Protein AF-A0A351NZZ7-F1 (afdb_monomer_lite)

Structure (mmCIF, N/CA/C/O backbone):
data_AF-A0A351NZZ7-F1
#
_entry.id   AF-A0A351NZZ7-F1
#
loop_
_atom_site.group_PDB
_atom_site.id
_atom_site.type_symbol
_atom_site.label_atom_id
_atom_site.label_alt_id
_atom_site.label_comp_id
_atom_site.label_asym_id
_atom_site.label_entity_id
_atom_site.label_seq_id
_atom_site.pdbx_PDB_ins_code
_atom_site.Cartn_x
_atom_site.Cartn_y
_atom_site.Cartn_z
_atom_site.occupancy
_atom_site.B_iso_or_equiv
_atom_site.auth_seq_id
_atom_site.auth_comp_id
_atom_site.auth_asym_id
_atom_site.auth_atom_id
_atom_site.pdbx_PDB_model_num
ATOM 1 N N . MET A 1 1 ? -13.434 -10.522 28.539 1.00 56.91 1 MET A N 1
ATOM 2 C CA . MET A 1 1 ? -12.713 -9.469 27.788 1.00 56.91 1 MET A CA 1
ATOM 3 C C . MET A 1 1 ? -13.378 -9.316 26.429 1.00 56.91 1 MET A C 1
ATOM 5 O O . MET A 1 1 ? -13.832 -10.323 25.900 1.00 56.91 1 MET A O 1
ATOM 9 N N . ASN A 1 2 ? -13.486 -8.095 25.903 1.00 65.31 2 ASN A N 1
ATOM 10 C CA . ASN A 1 2 ? -13.998 -7.848 24.553 1.00 65.31 2 ASN A CA 1
ATOM 11 C C . ASN A 1 2 ? -12.801 -7.738 23.597 1.00 65.31 2 ASN A C 1
ATOM 13 O O . ASN A 1 2 ? -11.961 -6.867 23.792 1.00 65.31 2 ASN A O 1
ATOM 17 N N . PHE A 1 3 ? -12.712 -8.642 22.621 1.00 81.12 3 PHE A N 1
ATOM 18 C CA . PHE A 1 3 ? -11.610 -8.724 21.649 1.00 81.12 3 PHE A CA 1
ATOM 19 C C . PHE A 1 3 ? -11.981 -8.132 20.284 1.00 81.12 3 PHE A C 1
ATOM 21 O O . PHE A 1 3 ? -11.229 -8.263 19.322 1.00 81.12 3 PHE A O 1
ATOM 28 N N . ASN A 1 4 ? -13.157 -7.510 20.177 1.00 85.12 4 ASN A N 1
ATOM 29 C CA . ASN A 1 4 ? -13.573 -6.875 18.939 1.00 85.12 4 ASN A CA 1
ATOM 30 C C . ASN A 1 4 ? -12.790 -5.582 18.725 1.00 85.12 4 ASN A C 1
ATOM 32 O O . ASN A 1 4 ? -12.719 -4.739 19.621 1.00 85.12 4 ASN A O 1
ATOM 36 N N . LEU A 1 5 ? -12.254 -5.419 17.517 1.00 86.81 5 LEU A N 1
ATOM 37 C CA . LEU A 1 5 ? -11.683 -4.151 17.084 1.00 86.81 5 LEU A CA 1
ATOM 38 C C . LEU A 1 5 ? -12.758 -3.048 17.127 1.00 86.81 5 LEU A C 1
ATOM 40 O O . LEU A 1 5 ? -13.917 -3.329 16.787 1.00 86.81 5 LEU A O 1
ATOM 44 N N . PRO A 1 6 ? -12.392 -1.809 17.498 1.00 93.50 6 PRO A N 1
ATOM 45 C CA . PRO A 1 6 ? -13.239 -0.644 17.272 1.00 93.50 6 PRO A CA 1
ATOM 46 C C . PRO A 1 6 ? -13.641 -0.544 15.796 1.00 93.50 6 PRO A C 1
ATOM 48 O O . PRO A 1 6 ? -12.888 -0.958 14.912 1.00 93.50 6 PRO A O 1
ATOM 51 N N . ASP A 1 7 ? -14.821 0.004 15.515 1.00 90.75 7 ASP A N 1
ATOM 52 C CA . ASP A 1 7 ? -15.346 0.032 14.144 1.00 90.75 7 ASP A CA 1
ATOM 53 C C . ASP A 1 7 ? -14.471 0.863 13.196 1.00 90.75 7 ASP A C 1
ATOM 55 O O . ASP A 1 7 ? -14.241 0.454 12.061 1.00 90.75 7 ASP A O 1
ATOM 59 N N . GLU A 1 8 ? -13.874 1.949 13.686 1.00 88.19 8 GLU A N 1
ATOM 60 C CA . GLU A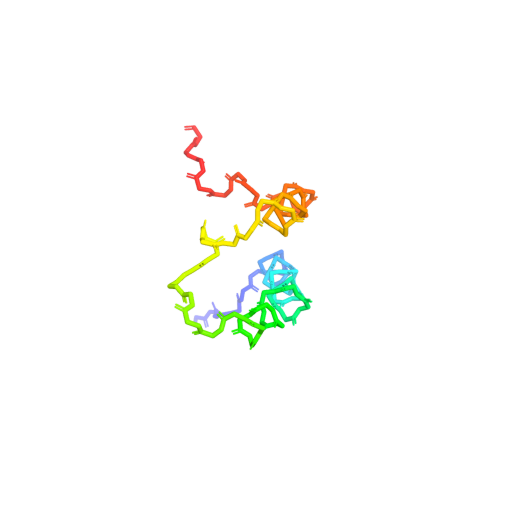 1 8 ? -12.875 2.727 12.946 1.00 88.19 8 GLU A CA 1
ATOM 61 C C . GLU A 1 8 ? -11.658 1.874 12.549 1.00 88.19 8 GLU A C 1
ATOM 63 O O . GLU A 1 8 ? -11.231 1.875 11.395 1.00 88.19 8 GLU A O 1
ATOM 68 N N . THR A 1 9 ? -11.146 1.051 13.468 1.00 88.62 9 THR A N 1
ATOM 69 C CA . THR A 1 9 ? -10.028 0.144 13.184 1.00 88.62 9 THR A CA 1
ATOM 70 C C . THR A 1 9 ? -10.405 -0.916 12.148 1.00 88.62 9 THR A C 1
ATOM 72 O O . THR A 1 9 ? -9.580 -1.267 11.304 1.00 88.62 9 THR A O 1
ATOM 75 N N . LYS A 1 10 ? -11.652 -1.407 12.156 1.00 91.81 10 LYS A N 1
ATOM 76 C CA . LYS A 1 10 ? -12.147 -2.316 11.107 1.00 91.81 10 LYS A CA 1
ATOM 77 C C . LYS A 1 10 ? -12.206 -1.623 9.746 1.00 91.81 10 LYS A C 1
ATOM 79 O O . LYS A 1 10 ? -11.789 -2.212 8.757 1.00 91.81 10 LYS A O 1
ATOM 84 N N . MET A 1 11 ? -12.655 -0.368 9.690 1.00 90.62 11 MET A N 1
ATOM 85 C CA . MET A 1 11 ? -12.693 0.404 8.442 1.00 90.62 11 MET A CA 1
ATOM 86 C C . MET A 1 11 ? -11.294 0.620 7.852 1.00 90.62 11 MET A C 1
ATOM 88 O O . MET A 1 11 ? -11.108 0.468 6.640 1.00 90.62 11 MET A O 1
ATOM 92 N N . ILE A 1 12 ? -10.301 0.921 8.696 1.00 91.19 12 ILE A N 1
ATOM 93 C CA . ILE A 1 12 ? -8.897 1.026 8.274 1.00 91.19 12 ILE A CA 1
ATOM 94 C C . ILE A 1 12 ? -8.404 -0.333 7.765 1.00 91.19 12 ILE A C 1
ATOM 96 O O . ILE A 1 12 ? -7.868 -0.415 6.661 1.00 91.19 12 ILE A O 1
ATOM 100 N N . GLN A 1 13 ? -8.656 -1.416 8.507 1.00 91.62 13 GLN A N 1
ATOM 101 C CA . GLN A 1 13 ? -8.278 -2.770 8.096 1.00 91.62 13 GLN A CA 1
ATOM 102 C C . GLN A 1 13 ? -8.881 -3.147 6.734 1.00 91.62 13 GLN A C 1
ATOM 104 O O . GLN A 1 13 ? -8.177 -3.673 5.875 1.00 91.62 13 GLN A O 1
ATOM 109 N N . ASP A 1 14 ? -10.165 -2.868 6.511 1.00 94.50 14 ASP A N 1
ATOM 110 C CA . ASP A 1 14 ? -10.853 -3.163 5.251 1.00 94.50 14 ASP A CA 1
ATOM 111 C C . ASP A 1 14 ? -10.319 -2.334 4.080 1.00 94.50 14 ASP A C 1
ATOM 113 O O . ASP A 1 14 ? -10.353 -2.784 2.931 1.00 94.50 14 ASP A O 1
ATOM 117 N N . THR A 1 15 ? -9.851 -1.119 4.357 1.00 93.25 15 THR A N 1
ATOM 118 C CA . THR A 1 15 ? -9.223 -0.238 3.367 1.00 93.25 15 THR A CA 1
ATOM 119 C C . THR A 1 15 ? -7.842 -0.763 2.985 1.00 93.25 15 THR A C 1
ATOM 121 O O . THR A 1 15 ? -7.566 -0.942 1.799 1.00 93.25 15 THR A O 1
ATOM 124 N N . VAL A 1 16 ? -7.014 -1.111 3.976 1.00 92.44 16 VAL A N 1
ATOM 125 C CA . VAL A 1 16 ? -5.690 -1.715 3.758 1.00 92.44 16 VAL A CA 1
ATOM 126 C C . VAL A 1 16 ? -5.815 -3.045 3.019 1.00 92.44 16 VAL A C 1
ATOM 128 O O . VAL A 1 16 ? -5.104 -3.263 2.043 1.00 92.44 16 VAL A O 1
ATOM 131 N N . ARG A 1 17 ? -6.761 -3.909 3.414 1.00 95.00 17 ARG A N 1
ATOM 132 C CA . ARG A 1 17 ? -6.998 -5.202 2.753 1.00 95.00 17 ARG A CA 1
ATOM 133 C C . ARG A 1 17 ? -7.275 -5.022 1.262 1.00 95.00 17 ARG A C 1
ATOM 135 O O . ARG A 1 17 ? -6.621 -5.646 0.439 1.00 95.00 17 ARG A O 1
ATOM 142 N N . ARG A 1 18 ? -8.187 -4.110 0.909 1.00 95.38 18 ARG A N 1
ATOM 143 C CA . ARG A 1 18 ? -8.513 -3.822 -0.495 1.00 95.38 18 ARG A CA 1
ATOM 144 C C . ARG A 1 18 ? -7.331 -3.257 -1.278 1.00 95.38 18 ARG A C 1
ATOM 146 O O . ARG A 1 18 ? -7.216 -3.559 -2.460 1.00 95.38 18 ARG A O 1
ATOM 153 N N . PHE A 1 19 ? -6.481 -2.443 -0.659 1.00 93.56 19 PHE A N 1
ATOM 154 C CA . PHE A 1 19 ? -5.272 -1.947 -1.313 1.00 93.56 19 PHE A CA 1
ATOM 155 C C . PHE A 1 19 ? -4.291 -3.089 -1.606 1.00 93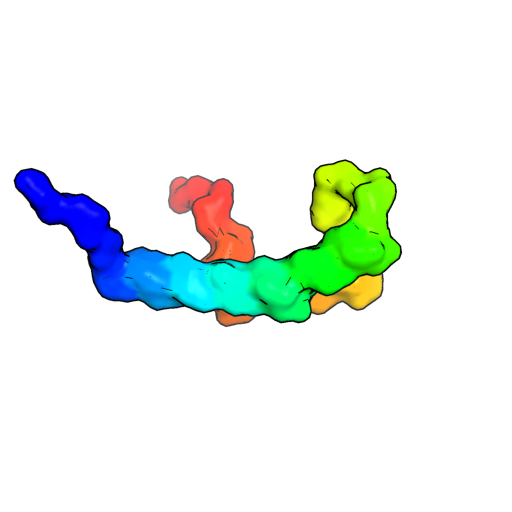.56 19 PHE A C 1
ATOM 157 O O . PHE A 1 19 ? -3.833 -3.227 -2.735 1.00 93.56 19 PHE A O 1
ATOM 164 N N . VAL A 1 20 ? -4.028 -3.956 -0.625 1.00 91.88 20 VAL A N 1
ATOM 165 C CA . VAL A 1 20 ? -3.144 -5.118 -0.800 1.00 91.88 20 VAL A CA 1
ATOM 166 C C . VAL A 1 20 ? -3.665 -6.047 -1.899 1.00 91.88 20 VAL A C 1
ATOM 168 O O . VAL A 1 20 ? -2.915 -6.375 -2.817 1.00 91.88 20 VAL A O 1
ATOM 171 N N . ASP A 1 21 ? -4.950 -6.405 -1.846 1.00 95.38 21 ASP A N 1
ATOM 172 C CA . ASP A 1 21 ? -5.564 -7.355 -2.780 1.00 95.38 21 ASP A CA 1
ATOM 173 C C . ASP A 1 21 ? -5.550 -6.853 -4.230 1.00 95.38 21 ASP A C 1
ATOM 175 O O . ASP A 1 21 ? -5.289 -7.624 -5.152 1.00 95.38 21 ASP A O 1
ATOM 179 N N . ASN A 1 22 ? -5.840 -5.565 -4.440 1.00 94.69 22 ASN A N 1
ATOM 180 C CA . ASN A 1 22 ? -6.006 -5.010 -5.785 1.00 94.69 22 ASN A CA 1
ATOM 181 C C . ASN A 1 22 ? -4.716 -4.434 -6.377 1.00 94.69 22 ASN A C 1
ATOM 183 O O . ASN A 1 22 ? -4.620 -4.324 -7.595 1.00 94.69 22 ASN A O 1
ATOM 187 N N . GLU A 1 23 ? -3.754 -4.035 -5.543 1.00 92.44 23 GLU A N 1
ATOM 188 C CA . GLU A 1 23 ? -2.559 -3.318 -5.996 1.00 92.44 23 GLU A CA 1
ATOM 189 C C . GLU A 1 23 ? -1.282 -4.129 -5.766 1.00 92.44 23 GLU A C 1
ATOM 191 O O . GLU A 1 23 ? -0.491 -4.292 -6.689 1.00 92.44 23 GLU A O 1
ATOM 196 N N . LEU A 1 24 ? -1.065 -4.668 -4.560 1.00 90.19 24 LEU A N 1
ATOM 197 C CA . LEU A 1 24 ? 0.227 -5.270 -4.208 1.00 90.19 24 LEU A CA 1
ATOM 198 C C . LEU A 1 24 ? 0.353 -6.732 -4.650 1.00 90.19 24 LEU A C 1
ATOM 200 O O . LEU A 1 24 ? 1.347 -7.076 -5.289 1.00 90.19 24 LEU A O 1
ATOM 204 N N . ILE A 1 25 ? -0.648 -7.577 -4.372 1.00 91.44 25 ILE A N 1
ATOM 205 C CA . ILE A 1 25 ? -0.617 -9.010 -4.725 1.00 91.44 25 ILE A CA 1
ATOM 206 C C . ILE A 1 25 ? -0.420 -9.239 -6.235 1.00 91.44 25 ILE A C 1
ATOM 208 O O . ILE A 1 25 ? 0.427 -10.059 -6.596 1.00 91.44 25 ILE A O 1
ATOM 212 N N . PRO A 1 26 ? -1.127 -8.537 -7.147 1.00 92.62 26 PRO A N 1
ATOM 213 C CA . PRO A 1 26 ? -0.900 -8.704 -8.584 1.00 92.62 26 PRO A CA 1
ATOM 214 C C . PRO A 1 26 ? 0.543 -8.389 -8.979 1.00 92.62 26 PRO A C 1
ATOM 216 O O . PRO A 1 26 ? 1.163 -9.128 -9.740 1.00 92.62 26 PRO A O 1
ATOM 219 N N . LEU A 1 27 ? 1.114 -7.338 -8.387 1.00 91.38 27 LEU A N 1
ATOM 220 C CA . LEU A 1 27 ? 2.502 -6.982 -8.624 1.00 91.38 27 LEU A CA 1
ATOM 221 C C . LEU A 1 27 ? 3.446 -8.063 -8.083 1.00 91.38 27 LEU A C 1
ATOM 223 O O . LEU A 1 27 ? 4.499 -8.274 -8.667 1.00 91.38 27 LEU A O 1
ATOM 227 N N . GLU A 1 28 ? 3.140 -8.723 -6.965 1.00 89.12 28 GLU A N 1
ATOM 228 C CA . GLU A 1 28 ? 4.005 -9.790 -6.424 1.00 89.12 28 GLU A CA 1
ATOM 229 C C . GLU A 1 28 ? 4.073 -10.980 -7.381 1.00 89.12 28 GLU A C 1
ATOM 231 O O . GLU A 1 28 ? 5.126 -11.590 -7.539 1.00 89.12 28 GLU A O 1
ATOM 236 N N . GLN A 1 29 ? 2.968 -11.269 -8.070 1.00 88.56 29 GLN A N 1
ATOM 237 C CA . GLN A 1 29 ? 2.916 -12.301 -9.103 1.00 88.56 29 GLN A CA 1
ATOM 238 C C . GLN A 1 29 ? 3.680 -11.898 -10.369 1.00 88.56 29 GLN A C 1
ATOM 240 O O . GLN A 1 29 ? 4.315 -12.746 -10.992 1.00 88.56 29 GLN A O 1
ATOM 245 N N . GLU A 1 30 ? 3.619 -10.621 -10.752 1.00 90.94 30 GLU A N 1
ATOM 246 C CA . GLU A 1 30 ? 4.327 -10.089 -11.922 1.00 90.94 30 GLU A CA 1
ATOM 247 C C . GLU A 1 30 ? 5.846 -10.010 -11.704 1.00 90.94 30 GLU A C 1
ATOM 249 O O . GLU A 1 30 ? 6.622 -10.261 -12.625 1.00 90.94 30 GLU A O 1
ATOM 254 N N . PHE A 1 31 ? 6.279 -9.725 -10.473 1.00 88.50 31 PHE A N 1
ATOM 255 C CA . PHE A 1 31 ? 7.688 -9.589 -10.100 1.00 88.50 31 PHE A CA 1
ATOM 256 C C . PHE A 1 31 ? 8.040 -10.535 -8.935 1.00 88.50 31 PHE A C 1
ATOM 258 O O . PHE A 1 31 ? 8.282 -10.068 -7.819 1.00 88.50 31 PHE A O 1
ATOM 265 N N . PRO A 1 32 ? 8.087 -11.860 -9.166 1.00 85.75 32 PRO A N 1
ATOM 266 C CA . PRO A 1 32 ? 8.225 -12.859 -8.101 1.00 85.75 32 PRO A CA 1
ATOM 267 C C . PRO A 1 32 ? 9.598 -12.856 -7.413 1.00 85.75 32 PRO A C 1
ATOM 269 O O . PRO A 1 32 ? 9.712 -13.304 -6.276 1.00 85.75 32 PRO A O 1
ATOM 272 N N . ASP A 1 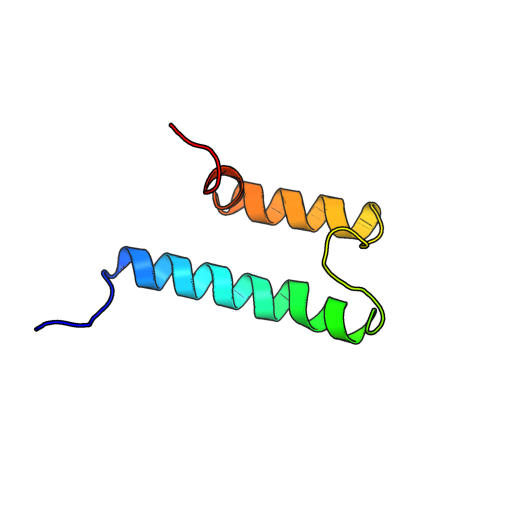33 ? 10.633 -12.343 -8.082 1.00 87.50 33 ASP A N 1
ATOM 273 C CA . ASP A 1 33 ? 12.014 -12.353 -7.582 1.00 87.50 33 ASP A CA 1
ATOM 274 C C . ASP A 1 33 ? 12.374 -11.112 -6.745 1.00 87.50 33 ASP A C 1
ATOM 276 O O . ASP A 1 33 ? 13.521 -10.960 -6.316 1.00 87.50 33 ASP A O 1
ATOM 280 N N . ARG A 1 34 ? 11.424 -10.196 -6.511 1.00 78.56 34 ARG A N 1
ATOM 281 C CA . ARG A 1 34 ? 11.690 -8.980 -5.731 1.00 78.56 34 ARG A CA 1
ATOM 282 C C . ARG A 1 34 ? 11.624 -9.251 -4.231 1.00 78.56 34 ARG A C 1
ATOM 284 O O . ARG A 1 34 ? 10.754 -9.978 -3.756 1.00 78.56 34 ARG A O 1
ATOM 291 N N . ALA A 1 35 ? 12.492 -8.594 -3.467 1.00 74.25 35 ALA A N 1
ATOM 292 C CA . ALA A 1 35 ? 12.494 -8.730 -2.014 1.00 74.25 35 ALA A CA 1
ATOM 293 C C . ALA A 1 35 ? 11.346 -7.948 -1.354 1.00 74.25 35 ALA A C 1
ATOM 295 O O . ALA A 1 35 ? 10.821 -8.382 -0.331 1.00 74.25 35 ALA A O 1
ATOM 296 N N . ASN A 1 36 ? 10.979 -6.783 -1.903 1.00 73.81 36 ASN A N 1
ATOM 297 C CA . ASN A 1 36 ? 9.875 -5.946 -1.424 1.00 73.81 36 ASN A CA 1
ATOM 298 C C . ASN A 1 36 ? 9.482 -4.871 -2.467 1.00 73.81 36 ASN A C 1
ATOM 300 O O . ASN A 1 36 ? 9.982 -4.854 -3.590 1.00 73.81 36 ASN A O 1
ATOM 304 N N . SER A 1 37 ? 8.562 -3.972 -2.102 1.00 68.75 37 SER A N 1
ATOM 305 C CA . SER A 1 37 ? 8.043 -2.896 -2.961 1.00 68.75 37 SER A CA 1
ATOM 306 C C . SER A 1 37 ? 9.006 -1.721 -3.201 1.00 68.75 37 SER A C 1
ATOM 308 O O . SER A 1 37 ? 8.701 -0.858 -4.023 1.00 68.75 37 SER A O 1
ATOM 310 N N . ALA A 1 38 ? 10.144 -1.643 -2.502 1.00 70.12 38 ALA A N 1
ATOM 311 C CA . ALA A 1 38 ? 11.174 -0.633 -2.760 1.00 70.12 38 ALA A CA 1
ATOM 312 C C . ALA A 1 38 ? 11.919 -0.887 -4.080 1.00 70.12 38 ALA A C 1
ATOM 314 O O . ALA A 1 38 ? 12.432 0.056 -4.670 1.00 70.12 38 ALA A O 1
ATOM 315 N N . ASP A 1 39 ? 11.913 -2.134 -4.558 1.00 81.38 39 ASP A N 1
ATOM 316 C CA . ASP A 1 39 ? 12.550 -2.549 -5.813 1.00 81.38 39 ASP A CA 1
ATOM 317 C C . ASP A 1 39 ? 11.605 -2.433 -7.028 1.00 81.38 39 ASP A C 1
ATOM 319 O O . ASP A 1 39 ? 11.910 -2.924 -8.116 1.00 81.38 39 ASP A O 1
ATOM 323 N N . LEU A 1 40 ? 10.422 -1.830 -6.849 1.00 88.62 40 LEU A N 1
ATOM 324 C CA . LEU A 1 40 ? 9.489 -1.579 -7.946 1.00 88.62 40 LEU A CA 1
ATOM 325 C C . LEU A 1 40 ? 10.020 -0.481 -8.880 1.00 88.62 40 LEU A C 1
ATOM 327 O O . LEU A 1 40 ? 10.548 0.517 -8.392 1.00 88.62 40 LEU A O 1
ATOM 331 N N . PRO A 1 41 ? 9.805 -0.607 -10.203 1.00 91.06 41 PRO A N 1
ATOM 332 C CA . PRO A 1 41 ? 10.022 0.487 -11.143 1.00 91.06 41 PRO A CA 1
ATOM 333 C C . PRO A 1 41 ? 9.315 1.783 -10.710 1.00 91.06 41 PRO A C 1
ATOM 335 O O . PRO A 1 41 ? 8.179 1.742 -10.227 1.00 91.06 41 PRO A O 1
ATOM 338 N N . ASP A 1 42 ? 9.965 2.934 -10.909 1.00 89.88 42 ASP A N 1
ATOM 339 C CA . ASP A 1 42 ? 9.472 4.252 -10.466 1.00 89.88 42 ASP A CA 1
ATOM 340 C C . ASP A 1 42 ? 8.068 4.587 -11.001 1.00 89.88 42 ASP A C 1
ATOM 342 O O . ASP A 1 42 ? 7.255 5.222 -10.320 1.00 89.88 42 ASP A O 1
ATOM 346 N N . ASP A 1 43 ? 7.766 4.150 -12.223 1.00 92.31 43 ASP A N 1
ATOM 347 C CA . ASP A 1 43 ? 6.480 4.347 -12.891 1.00 92.31 43 ASP A CA 1
ATOM 348 C C . ASP A 1 43 ? 5.342 3.524 -12.267 1.00 92.31 43 ASP A C 1
ATOM 350 O O . ASP A 1 43 ? 4.177 3.897 -12.408 1.00 92.31 43 ASP A O 1
ATOM 354 N N . ILE A 1 44 ? 5.671 2.472 -11.514 1.00 91.94 44 ILE A N 1
ATOM 355 C CA . ILE A 1 44 ? 4.735 1.674 -10.712 1.00 91.94 44 ILE A CA 1
ATOM 356 C C . ILE A 1 44 ? 4.709 2.170 -9.261 1.00 91.94 44 ILE A C 1
ATOM 358 O O . ILE A 1 44 ? 3.638 2.345 -8.676 1.00 91.94 44 ILE A O 1
ATOM 362 N N . GLN A 1 45 ? 5.876 2.442 -8.676 1.00 90.62 45 GLN A N 1
ATOM 363 C CA . GLN A 1 45 ? 6.005 2.842 -7.276 1.00 90.62 45 GLN A CA 1
ATOM 364 C C . GLN A 1 45 ? 5.343 4.201 -6.994 1.00 90.62 45 GLN A C 1
ATOM 366 O O . GLN A 1 45 ? 4.606 4.346 -6.015 1.00 90.62 45 GLN A O 1
ATOM 371 N N . GLY A 1 46 ? 5.548 5.193 -7.866 1.00 90.81 46 GLY A N 1
ATOM 372 C CA . GLY A 1 46 ? 5.005 6.543 -7.692 1.00 90.81 46 GLY A CA 1
ATOM 373 C C . GLY A 1 46 ? 3.473 6.585 -7.558 1.00 90.81 46 GLY A C 1
ATOM 374 O O . GLY A 1 46 ? 2.959 7.217 -6.629 1.00 90.81 46 GLY A O 1
ATOM 375 N N . PRO A 1 47 ? 2.708 5.921 -8.445 1.00 92.38 47 PRO A N 1
ATOM 376 C CA . PRO A 1 47 ? 1.260 5.785 -8.298 1.00 92.38 47 PRO A CA 1
ATOM 377 C C . PRO A 1 47 ? 0.812 5.111 -6.994 1.00 92.38 47 PRO A C 1
ATOM 379 O O . PRO A 1 47 ? -0.176 5.553 -6.406 1.00 92.38 47 PRO A O 1
ATOM 382 N N . LEU A 1 48 ? 1.521 4.077 -6.526 1.00 91.69 48 LEU A N 1
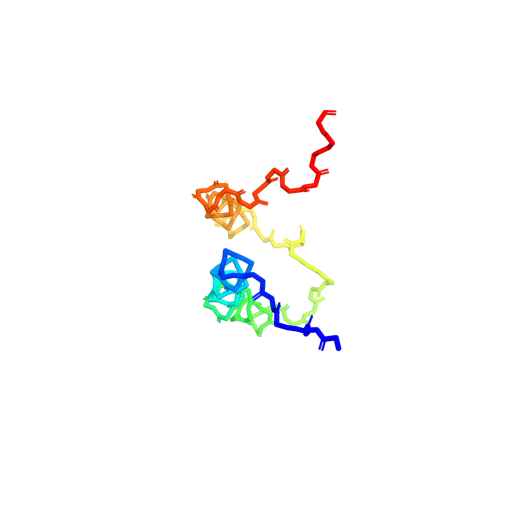ATOM 383 C CA . LEU A 1 48 ? 1.188 3.385 -5.274 1.00 91.69 48 LEU A CA 1
ATOM 384 C C . LEU A 1 48 ? 1.352 4.305 -4.063 1.00 91.69 48 LEU A C 1
ATOM 386 O O . LEU A 1 48 ? 0.444 4.387 -3.237 1.00 91.69 48 LEU A O 1
ATOM 390 N N . ILE A 1 49 ? 2.457 5.054 -3.995 1.00 89.56 49 ILE A N 1
ATOM 391 C CA . ILE A 1 49 ? 2.703 6.029 -2.922 1.00 89.56 49 ILE A CA 1
ATOM 392 C C . ILE A 1 49 ? 1.587 7.078 -2.889 1.00 89.56 49 ILE A C 1
ATOM 394 O O . ILE A 1 49 ? 0.988 7.303 -1.840 1.00 89.56 49 ILE A O 1
ATOM 398 N N . LYS A 1 50 ? 1.215 7.643 -4.045 1.00 91.62 50 LYS A N 1
ATOM 399 C CA . LYS A 1 50 ? 0.114 8.620 -4.128 1.00 91.62 50 LYS A CA 1
ATOM 400 C C . LYS A 1 50 ? -1.219 8.057 -3.633 1.00 91.62 50 LYS A C 1
ATOM 402 O O . LYS A 1 50 ? -1.980 8.777 -2.992 1.00 91.62 50 LYS A O 1
ATOM 407 N N . LYS A 1 51 ? -1.523 6.785 -3.918 1.00 91.44 51 LYS A N 1
ATOM 408 C CA . LYS A 1 51 ? -2.733 6.126 -3.398 1.00 91.44 51 LYS A CA 1
ATOM 409 C C . LYS A 1 51 ? -2.679 6.012 -1.874 1.00 91.44 51 LYS A C 1
ATOM 411 O O . LYS A 1 51 ? -3.652 6.349 -1.211 1.00 91.44 51 LYS A O 1
ATOM 416 N N . VAL A 1 52 ? -1.544 5.598 -1.312 1.00 90.06 52 VAL A N 1
ATOM 417 C CA . VAL A 1 52 ? -1.342 5.492 0.144 1.00 90.06 52 VAL A CA 1
ATOM 418 C C . VAL A 1 52 ? -1.465 6.861 0.832 1.00 90.06 52 VAL A C 1
ATOM 420 O O . VAL A 1 52 ? -2.119 6.965 1.870 1.00 90.06 52 VAL A O 1
ATOM 423 N N . GLU A 1 53 ? -0.923 7.925 0.233 1.00 89.50 53 GLU A N 1
ATOM 424 C CA . GLU A 1 53 ? -1.088 9.311 0.701 1.00 89.50 53 GLU A CA 1
ATOM 425 C C . GLU A 1 53 ? -2.557 9.753 0.690 1.00 89.50 53 GLU A C 1
ATOM 427 O O . GLU A 1 53 ? -3.050 10.287 1.681 1.00 89.50 53 GLU A O 1
ATOM 432 N N . GLN A 1 54 ? -3.287 9.484 -0.397 1.00 88.94 54 GLN A N 1
ATOM 433 C CA . GLN A 1 54 ? -4.714 9.814 -0.519 1.00 88.94 54 GLN A CA 1
ATOM 434 C C . GLN A 1 54 ? -5.594 9.047 0.473 1.00 88.94 54 GLN A C 1
ATOM 436 O O . GLN A 1 54 ? -6.622 9.563 0.908 1.00 88.94 54 GLN A O 1
ATOM 441 N N . LEU A 1 55 ? -5.194 7.828 0.836 1.00 87.31 55 LEU A N 1
ATOM 442 C CA . LEU A 1 55 ? -5.851 7.031 1.870 1.00 87.31 55 LEU A CA 1
ATOM 443 C C . LEU A 1 55 ? -5.508 7.507 3.293 1.00 87.31 55 LEU A C 1
ATOM 445 O O . LEU A 1 55 ? -6.056 6.970 4.251 1.00 87.31 55 LEU A O 1
ATOM 449 N N . GLY A 1 56 ? -4.612 8.490 3.445 1.00 85.50 56 GLY A N 1
ATOM 450 C CA . GLY A 1 56 ? -4.148 8.980 4.745 1.00 85.50 56 GLY A CA 1
ATOM 451 C C . GLY A 1 56 ? -3.228 8.000 5.477 1.00 85.50 56 GLY A C 1
ATOM 452 O O . GLY A 1 56 ? -2.979 8.161 6.666 1.00 85.50 56 GLY A O 1
ATOM 453 N N . LEU A 1 57 ? -2.719 6.982 4.779 1.00 81.88 57 LEU A N 1
ATOM 454 C CA . LEU A 1 57 ? -1.918 5.906 5.365 1.00 81.88 57 LEU A CA 1
ATOM 455 C C . LEU A 1 57 ? -0.409 6.190 5.309 1.00 81.88 57 LEU A C 1
ATOM 457 O O . LEU A 1 57 ? 0.361 5.511 5.980 1.00 81.88 57 LEU A O 1
ATOM 461 N N . ALA A 1 58 ? 0.021 7.201 4.544 1.00 74.88 58 ALA A N 1
ATOM 462 C CA . ALA A 1 58 ? 1.439 7.528 4.349 1.00 74.88 58 ALA A CA 1
ATOM 463 C C . ALA A 1 58 ? 2.132 8.095 5.601 1.00 74.88 58 ALA A C 1
ATOM 465 O O . ALA A 1 58 ? 3.350 8.010 5.715 1.00 74.88 58 ALA A O 1
ATOM 466 N N . ALA A 1 59 ? 1.371 8.671 6.535 1.00 65.62 59 ALA A N 1
ATOM 467 C CA . ALA A 1 59 ? 1.902 9.307 7.741 1.00 65.62 59 ALA A CA 1
ATOM 468 C C . ALA A 1 59 ? 1.830 8.418 8.996 1.00 65.62 59 ALA A C 1
ATOM 470 O O . ALA A 1 59 ? 2.144 8.897 10.080 1.00 65.62 59 ALA A O 1
ATOM 471 N N . MET A 1 60 ? 1.427 7.143 8.887 1.00 60.25 60 MET A N 1
ATOM 472 C CA . MET A 1 60 ? 1.259 6.283 10.072 1.00 60.25 60 MET A CA 1
ATOM 473 C C . MET A 1 60 ? 2.573 5.957 10.805 1.00 60.25 60 MET A C 1
ATOM 475 O O . MET A 1 60 ? 2.524 5.629 11.986 1.00 60.25 60 MET A O 1
ATOM 479 N N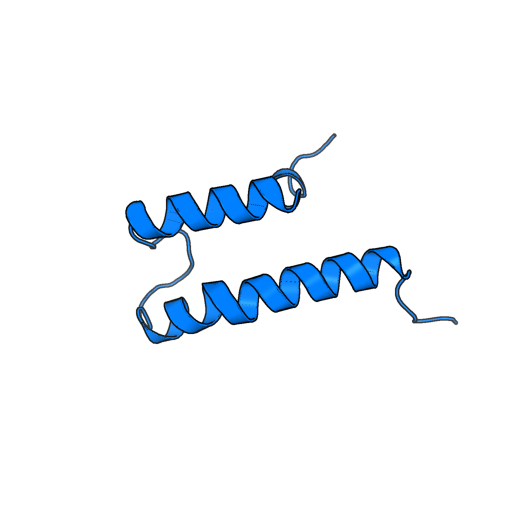 . ASP A 1 61 ? 3.726 6.085 10.139 1.00 57.72 61 ASP A N 1
ATOM 480 C CA . ASP A 1 61 ? 5.053 5.823 10.722 1.00 57.72 61 ASP A CA 1
ATOM 481 C C . ASP A 1 61 ? 5.786 7.098 11.196 1.00 57.72 61 ASP A C 1
ATOM 483 O O . ASP A 1 61 ? 6.906 7.013 11.706 1.00 57.72 61 ASP A O 1
ATOM 487 N N . ALA A 1 62 ? 5.192 8.288 11.032 1.00 45.19 62 ALA A N 1
ATOM 488 C CA . ALA A 1 62 ? 5.782 9.535 11.517 1.00 45.19 62 ALA A CA 1
ATOM 489 C C . ALA A 1 62 ? 5.438 9.733 13.009 1.00 45.19 62 ALA A C 1
ATOM 491 O O . ALA A 1 62 ? 4.254 9.768 13.347 1.00 45.19 62 ALA A O 1
ATOM 492 N N . PRO A 1 63 ? 6.428 9.871 13.914 1.00 52.47 63 PRO A N 1
ATOM 493 C CA . PRO A 1 63 ? 6.155 10.313 15.278 1.00 52.47 63 PRO A CA 1
ATOM 494 C C . PRO A 1 63 ? 5.541 11.720 15.253 1.00 52.47 63 PRO A C 1
ATOM 496 O O . PRO A 1 63 ? 5.963 12.543 14.436 1.00 52.47 63 PRO A O 1
ATOM 499 N N . GLU A 1 64 ? 4.583 11.989 16.146 1.00 50.25 64 GLU A N 1
ATOM 500 C CA . GLU A 1 64 ? 4.099 13.357 16.411 1.00 50.25 64 GLU A CA 1
ATOM 501 C C . GLU A 1 64 ? 5.205 14.281 16.943 1.00 50.25 64 GLU A C 1
ATOM 503 O O . GLU A 1 64 ? 6.030 13.820 17.772 1.00 50.25 64 GLU A O 1
#

Radius of gyration: 14.36 Å; chains: 1; bounding box: 28×26×41 Å

Foldseek 3Di:
DDPDDDPVVVVVVVVVVVLCVPQPVVVCVVVVPDPDLVPDDPVNNVVSLVVCVVVVNNCPPPDD

pLDDT: mean 84.44, std 12.19, range [45.19, 95.38]

Secondary structure (DSSP, 8-state):
---PPPHHHHHHHHHHHHHIIIIIHHHHHHSTT-SSGGGS-HHHHHHHHHHHHHTT-TTTTS--
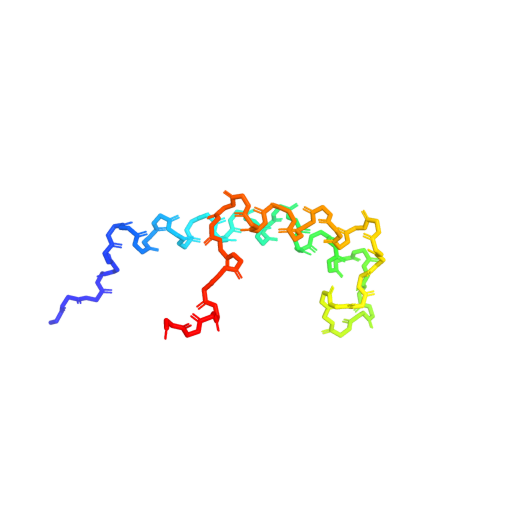
Sequence (64 aa):
MNFNLPDETKMIQDTVRRFVDNELIPLEQEFPDRANSADLPDDIQGPLIKKVEQLGLAAMDAPE